Protein AF-A0A4Q4S475-F1 (afdb_monomer_lite)

Secondary structure (DSSP, 8-state):
---------HHHHHHHHHHHHHHHTSTT-TTHHHHHHHHHHHHHHHTTSSSPPPHHHHHHHHHHTTSHHHHHHHHHH-GGGSTT--GGG---HHHHHHHHHHHHSS-TTS------S--SHHHHHHHHHHHHHHHHHHHHHHHHHHBTTB---HHHHHHHHHHHHHSPPP----

Foldseek 3Di:
DDDPPPPDDLVNLLVVLVVLLVLLPDPDNDVNLVSLCVSLLSLVVSLVDPPHHDVVSLVSNLVQCLDLVSVVSSCVNDVCSALPHDLVPDPRVSVNVSSVSNPVSDCSNPPPPVVPPPVPVVVVVVVVVVVVVVVVVVVLVVCVVCPPPDDDDPVVVVVSVVVVVVDDDPPPPD

Radius of gyration: 25.33 Å; chains: 1; bounding box: 54×49×69 Å

Sequence (174 aa):
MAAASISASPQSVDELLQSLYQELCSVNCADRGAKLQSFCEKMWDRLQYSPPPPDTSLDDFVTLLKDDHDAVLAQLVISDLRPNANITSISNPVKQTILQRLRLHQPLFSCRQIPLRTNDPDTHRLYAEEKQILQGADLRRACLLIYGRVDVSETQREELLRWLDSYPREHRHG

pLDDT: mean 75.99, std 15.49, range [33.38, 94.31]

Structure (mmCIF, N/CA/C/O backbone):
data_AF-A0A4Q4S475-F1
#
_entry.id   AF-A0A4Q4S475-F1
#
loop_
_atom_site.group_PDB
_atom_site.id
_atom_site.type_symbol
_atom_site.label_atom_id
_atom_site.label_alt_id
_atom_site.label_comp_id
_atom_site.label_asym_id
_atom_site.label_entity_id
_atom_site.label_seq_id
_atom_site.pdbx_PDB_ins_code
_atom_site.Cartn_x
_atom_site.Cartn_y
_atom_site.Cartn_z
_atom_site.occupancy
_atom_site.B_iso_or_equiv
_atom_site.auth_seq_id
_atom_site.auth_comp_id
_atom_site.auth_asym_id
_atom_site.auth_atom_id
_atom_site.pdbx_PDB_model_num
ATOM 1 N N . MET A 1 1 ? -17.915 32.444 -8.093 1.00 35.94 1 MET A N 1
ATOM 2 C CA . MET A 1 1 ? -18.400 31.076 -8.369 1.00 35.94 1 MET A CA 1
ATOM 3 C C . MET A 1 1 ? -18.013 30.218 -7.180 1.00 35.94 1 MET A C 1
ATOM 5 O O . MET A 1 1 ? -16.835 29.942 -7.008 1.00 35.94 1 MET A O 1
ATOM 9 N N . ALA A 1 2 ? -18.966 29.951 -6.287 1.00 33.38 2 ALA A N 1
ATOM 10 C CA . ALA A 1 2 ? -18.727 29.199 -5.060 1.00 33.38 2 ALA A CA 1
ATOM 11 C C . ALA A 1 2 ? -18.723 27.700 -5.383 1.00 33.38 2 ALA A C 1
ATOM 13 O O . ALA A 1 2 ? -19.703 27.187 -5.920 1.00 33.38 2 ALA A O 1
ATOM 14 N N . ALA A 1 3 ? -17.617 27.018 -5.086 1.00 34.69 3 ALA A N 1
ATOM 15 C CA . ALA A 1 3 ? -17.568 25.565 -5.092 1.00 34.69 3 ALA A CA 1
ATOM 16 C C . ALA A 1 3 ? -18.402 25.067 -3.905 1.00 34.69 3 ALA A C 1
ATOM 18 O O . ALA A 1 3 ? -18.091 25.358 -2.750 1.00 34.69 3 ALA A O 1
ATOM 19 N N . ALA A 1 4 ? -19.499 24.374 -4.196 1.00 36.47 4 ALA A N 1
ATOM 20 C CA . ALA A 1 4 ? -20.299 23.701 -3.189 1.00 36.47 4 ALA A CA 1
ATOM 21 C C . ALA A 1 4 ? -19.503 22.499 -2.663 1.00 36.47 4 ALA A C 1
ATOM 23 O O . ALA A 1 4 ? -19.526 21.419 -3.249 1.00 36.47 4 ALA A O 1
ATOM 24 N N . SER A 1 5 ? -18.770 22.697 -1.569 1.00 42.19 5 SER A N 1
ATOM 25 C CA . SER A 1 5 ? -18.239 21.597 -0.772 1.00 42.19 5 SER A CA 1
ATOM 26 C C . SER A 1 5 ? -19.422 20.872 -0.141 1.00 42.19 5 SER A C 1
ATOM 28 O O . SER A 1 5 ? -20.021 21.356 0.819 1.00 42.19 5 SER A O 1
ATOM 30 N N . ILE A 1 6 ? -19.794 19.730 -0.713 1.00 44.53 6 ILE A N 1
ATOM 31 C CA . ILE A 1 6 ? -20.745 18.803 -0.104 1.00 44.53 6 ILE A CA 1
ATOM 32 C C . ILE A 1 6 ? -20.067 18.282 1.166 1.00 44.53 6 ILE A C 1
ATOM 34 O O . ILE A 1 6 ? -19.214 17.400 1.120 1.00 44.53 6 ILE A O 1
ATOM 38 N N . SER A 1 7 ? -20.397 18.898 2.299 1.00 48.22 7 SER A N 1
ATOM 39 C CA . SER A 1 7 ? -19.964 18.467 3.623 1.00 48.22 7 SER A CA 1
ATOM 40 C C . SER A 1 7 ? -20.696 17.169 3.956 1.00 48.22 7 SER A C 1
ATOM 42 O O . SER A 1 7 ? -21.771 17.201 4.553 1.00 48.22 7 SER A O 1
ATOM 44 N N . ALA A 1 8 ? -20.148 16.030 3.528 1.00 61.53 8 ALA A N 1
ATOM 45 C CA . ALA A 1 8 ? -20.619 14.727 3.981 1.00 61.53 8 ALA A CA 1
ATOM 46 C C . ALA A 1 8 ? -20.530 14.689 5.513 1.00 61.53 8 ALA A C 1
ATOM 48 O O . ALA A 1 8 ? -19.516 15.087 6.093 1.00 61.53 8 ALA A O 1
ATOM 49 N N . SER A 1 9 ? -21.605 14.269 6.179 1.00 71.06 9 SER A N 1
ATOM 50 C CA . SER A 1 9 ? -21.578 14.118 7.630 1.00 71.06 9 SER A CA 1
ATOM 51 C C . SER A 1 9 ? -20.536 13.052 8.010 1.00 71.06 9 SER A C 1
ATOM 53 O O . SER A 1 9 ? -20.383 12.073 7.275 1.00 71.06 9 SER A O 1
ATOM 55 N N . PRO A 1 10 ? -19.830 13.190 9.149 1.00 69.19 10 PRO A N 1
ATOM 56 C CA . PRO A 1 10 ? -18.848 12.196 9.593 1.00 69.19 10 PRO A CA 1
ATOM 57 C C . PRO A 1 10 ? -19.419 10.770 9.632 1.00 69.19 10 PRO A C 1
ATOM 59 O O . PRO A 1 10 ? -18.745 9.828 9.236 1.00 69.19 10 PRO A O 1
ATOM 62 N N . GLN A 1 11 ? -20.697 10.636 10.001 1.00 74.19 11 GLN A N 1
ATOM 63 C CA . GLN A 1 11 ? -21.424 9.363 10.019 1.00 74.19 11 GLN A CA 1
ATOM 64 C C . GLN A 1 11 ? -21.546 8.726 8.627 1.00 74.19 11 GLN A C 1
ATOM 66 O O . GLN A 1 11 ? -21.317 7.532 8.480 1.00 74.19 11 GLN A O 1
ATOM 71 N N . SER A 1 12 ? -21.833 9.521 7.593 1.00 81.38 12 SER A N 1
ATOM 72 C CA . SER A 1 12 ? -21.942 9.024 6.216 1.00 81.38 12 SER A CA 1
ATOM 73 C C . SER A 1 12 ? -20.599 8.533 5.663 1.00 81.38 12 SER A C 1
ATOM 75 O O . SER A 1 12 ? -20.560 7.588 4.875 1.00 81.38 12 SER A O 1
ATOM 77 N N . VAL A 1 13 ? -19.490 9.153 6.079 1.00 84.25 13 VAL A N 1
ATOM 78 C CA . VAL A 1 13 ? -18.141 8.713 5.690 1.00 84.25 13 VAL A CA 1
ATOM 79 C C . VAL A 1 13 ? -17.767 7.412 6.397 1.00 84.25 13 VAL A C 1
ATOM 81 O O . VAL A 1 13 ? -17.195 6.525 5.767 1.00 84.25 13 VAL A O 1
ATOM 84 N N . ASP A 1 14 ? -18.122 7.278 7.674 1.00 85.50 14 ASP A N 1
ATOM 85 C CA . ASP A 1 14 ? -17.835 6.078 8.461 1.00 85.50 14 ASP A CA 1
ATOM 86 C C . ASP A 1 14 ? -18.620 4.859 7.928 1.00 85.50 14 ASP A C 1
ATOM 88 O O . ASP A 1 14 ? -18.047 3.781 7.770 1.00 85.50 14 ASP A O 1
ATOM 92 N N . GLU A 1 15 ? -19.884 5.036 7.525 1.00 87.38 15 GLU A N 1
ATOM 93 C CA . GLU A 1 15 ? -20.679 3.996 6.845 1.00 87.38 15 GLU A CA 1
ATOM 94 C C . GLU A 1 15 ? -20.065 3.569 5.501 1.00 87.38 15 GLU A C 1
ATOM 96 O O . GLU A 1 15 ? -19.985 2.377 5.191 1.00 87.38 15 GLU A O 1
ATOM 101 N N . LEU A 1 16 ? -19.579 4.532 4.709 1.00 89.75 16 LEU A N 1
ATOM 102 C CA . LEU A 1 16 ? -18.903 4.248 3.442 1.00 89.75 16 LEU A CA 1
ATOM 103 C C . LEU A 1 16 ? -17.609 3.452 3.661 1.00 89.75 16 LEU A C 1
ATOM 105 O O . LEU A 1 16 ? -17.340 2.495 2.933 1.00 89.75 16 LEU A O 1
ATOM 109 N N . LEU A 1 17 ? -16.807 3.839 4.656 1.00 91.19 17 LEU A N 1
ATOM 110 C CA . LEU A 1 17 ? -15.576 3.134 5.018 1.00 91.19 17 LEU A CA 1
ATOM 111 C C . LEU A 1 17 ? -15.868 1.705 5.478 1.00 91.19 17 LEU A C 1
ATOM 113 O O . LEU A 1 17 ? -15.169 0.780 5.066 1.00 91.19 17 LEU A O 1
ATOM 117 N N . GLN A 1 18 ? -16.931 1.512 6.260 1.00 90.50 18 GLN A N 1
ATOM 118 C CA . GLN A 1 18 ? -17.379 0.190 6.690 1.00 90.50 18 GLN A CA 1
ATOM 119 C C . GLN A 1 18 ? -17.776 -0.691 5.495 1.00 90.50 18 GLN A C 1
ATOM 121 O O . GLN A 1 18 ? -17.347 -1.842 5.417 1.00 90.50 18 GLN A O 1
ATOM 126 N N . SER A 1 19 ? -18.548 -0.152 4.545 1.00 90.31 19 SER A N 1
ATOM 127 C CA . SER A 1 19 ? -18.937 -0.867 3.318 1.00 90.31 19 SER A CA 1
ATOM 128 C C . SER A 1 19 ? -17.717 -1.267 2.487 1.00 90.31 19 SER A C 1
ATOM 130 O O . SER A 1 19 ? -17.600 -2.417 2.066 1.00 90.31 19 SER A O 1
ATOM 132 N N . LEU A 1 20 ? -16.774 -0.339 2.285 1.00 90.12 20 LEU A N 1
ATOM 133 C CA . LEU A 1 20 ? -15.537 -0.611 1.548 1.00 90.12 20 LEU A CA 1
ATOM 134 C C . LEU A 1 20 ? -14.701 -1.698 2.226 1.00 90.12 20 LEU A C 1
ATOM 136 O O . LEU A 1 20 ? -14.187 -2.586 1.549 1.00 90.12 20 LEU A O 1
ATOM 140 N N . TYR A 1 21 ? -14.593 -1.662 3.553 1.00 91.69 21 TYR A N 1
ATOM 141 C CA . TYR A 1 21 ? -13.884 -2.692 4.304 1.00 91.69 21 TYR A CA 1
ATOM 142 C C . TYR A 1 21 ? -14.543 -4.071 4.150 1.00 91.69 21 TYR A C 1
ATOM 144 O O . TYR A 1 21 ? -13.858 -5.049 3.856 1.00 91.69 21 TYR A O 1
ATOM 152 N N . GLN A 1 22 ? -15.874 -4.155 4.242 1.00 91.00 22 GLN A N 1
ATOM 153 C CA . GLN A 1 22 ? -16.604 -5.411 4.021 1.00 91.00 22 GLN A CA 1
ATOM 154 C C . GLN A 1 22 ? -16.378 -5.978 2.614 1.00 91.00 22 GLN A C 1
ATOM 156 O O . GLN A 1 22 ? -16.182 -7.184 2.454 1.00 91.00 22 GLN A O 1
ATOM 161 N N . GLU A 1 23 ? -16.357 -5.119 1.593 1.00 90.12 23 GLU A N 1
ATOM 162 C CA . GLU A 1 23 ? -16.029 -5.533 0.228 1.00 90.12 23 GLU A CA 1
ATOM 163 C C . GLU A 1 23 ? -14.590 -6.044 0.104 1.00 90.12 23 GLU A C 1
ATOM 165 O O . GLU A 1 23 ? -14.353 -7.017 -0.612 1.00 90.12 23 GLU A O 1
ATOM 170 N N . LEU A 1 24 ? -13.628 -5.424 0.794 1.00 90.75 24 LEU A N 1
ATOM 171 C CA . LEU A 1 24 ? -12.225 -5.856 0.806 1.00 90.75 24 LEU A CA 1
ATOM 172 C C . LEU A 1 24 ? -12.026 -7.211 1.489 1.00 90.75 24 LEU A C 1
ATOM 174 O O . LEU A 1 24 ? -11.150 -7.976 1.078 1.00 90.75 24 LEU A O 1
ATOM 178 N N . CYS A 1 25 ? -12.845 -7.516 2.494 1.00 88.31 25 CYS A N 1
ATOM 179 C CA . CYS A 1 25 ? -12.864 -8.812 3.169 1.00 88.31 25 CYS A CA 1
ATOM 180 C C . CYS A 1 25 ? -13.580 -9.912 2.361 1.00 88.31 25 CYS A C 1
ATOM 182 O O . CYS A 1 25 ? -13.498 -11.085 2.725 1.00 88.31 25 CYS A O 1
ATOM 184 N N . SER A 1 26 ? -14.280 -9.569 1.274 1.00 89.06 26 SER A N 1
ATOM 185 C CA . SER A 1 26 ? -14.934 -10.551 0.405 1.00 89.06 26 SER A CA 1
ATOM 186 C C . SER A 1 26 ? -13.913 -11.359 -0.402 1.00 89.06 26 SER A C 1
ATOM 188 O O . SER A 1 26 ? -12.988 -10.808 -0.997 1.00 89.06 26 SER A O 1
ATOM 190 N N . VAL A 1 27 ? -14.125 -12.677 -0.488 1.00 77.62 27 VAL A N 1
ATOM 191 C CA . VAL A 1 27 ? -13.230 -13.634 -1.171 1.00 77.62 27 VAL A CA 1
ATOM 192 C C . VAL A 1 27 ? -13.027 -13.297 -2.658 1.00 77.62 27 VAL A C 1
ATOM 194 O O . VAL A 1 27 ? -11.954 -13.543 -3.198 1.00 77.62 27 VAL A O 1
ATOM 197 N N . ASN A 1 28 ? -14.023 -12.684 -3.307 1.00 81.19 28 ASN A N 1
ATOM 198 C CA . ASN A 1 28 ? -13.996 -12.324 -4.731 1.00 81.19 28 ASN A CA 1
ATOM 199 C C . ASN A 1 28 ? -14.101 -10.806 -4.936 1.00 81.19 28 ASN A C 1
ATOM 201 O O . ASN A 1 28 ? -14.957 -10.316 -5.675 1.00 81.19 28 ASN A O 1
ATOM 205 N N . CYS A 1 29 ? -13.249 -10.044 -4.255 1.00 85.31 29 CYS A N 1
ATOM 206 C CA . CYS A 1 29 ? -13.201 -8.597 -4.421 1.00 85.31 29 CYS A CA 1
ATOM 207 C C . CYS A 1 29 ? -12.569 -8.219 -5.776 1.00 85.31 29 CYS A C 1
ATOM 209 O O . CYS A 1 29 ? -11.347 -8.225 -5.935 1.00 85.31 29 CYS A O 1
ATOM 211 N N . ALA A 1 30 ? -13.406 -7.886 -6.763 1.00 85.69 30 ALA A N 1
ATOM 212 C CA . ALA A 1 30 ? -12.940 -7.277 -8.007 1.00 85.69 30 ALA A CA 1
ATOM 213 C C . ALA A 1 30 ? -12.252 -5.936 -7.707 1.00 85.69 30 ALA A C 1
ATOM 215 O O . ALA A 1 30 ? -12.729 -5.158 -6.875 1.00 85.69 30 ALA A O 1
ATOM 216 N N . ASP A 1 31 ? -11.121 -5.690 -8.371 1.00 90.06 31 ASP A N 1
ATOM 217 C CA . ASP A 1 31 ? -10.296 -4.490 -8.195 1.00 90.06 31 ASP A CA 1
ATOM 218 C C . ASP A 1 31 ? -9.857 -4.238 -6.743 1.00 90.06 31 ASP A C 1
ATOM 220 O O . ASP A 1 31 ? -9.696 -3.090 -6.318 1.00 90.06 31 ASP A O 1
ATOM 224 N N . ARG A 1 32 ? -9.624 -5.316 -5.973 1.00 91.12 32 ARG A N 1
ATOM 225 C CA . ARG A 1 32 ? -9.239 -5.253 -4.552 1.00 91.12 32 ARG A CA 1
ATOM 226 C C . ARG A 1 32 ? -8.127 -4.241 -4.279 1.00 91.12 32 ARG A C 1
ATOM 228 O O . ARG A 1 32 ? -8.229 -3.479 -3.327 1.00 91.12 32 ARG A O 1
ATOM 235 N N . GLY A 1 33 ? -7.093 -4.200 -5.122 1.00 90.56 33 GLY A N 1
ATOM 236 C CA . GLY A 1 33 ? -5.974 -3.268 -4.957 1.00 90.56 33 GLY A CA 1
ATOM 237 C C . GLY A 1 33 ? -6.392 -1.796 -5.044 1.00 90.56 33 GLY A C 1
ATOM 238 O O . GLY A 1 33 ? -6.011 -1.001 -4.189 1.00 90.56 33 GLY A O 1
ATOM 239 N N . ALA A 1 34 ? -7.229 -1.436 -6.022 1.00 90.94 34 ALA A N 1
ATOM 240 C CA . ALA A 1 34 ? -7.731 -0.069 -6.171 1.00 90.94 34 ALA A CA 1
ATOM 241 C C . ALA A 1 34 ? -8.688 0.308 -5.029 1.00 90.94 34 ALA A C 1
ATOM 243 O O . ALA A 1 34 ? -8.618 1.413 -4.487 1.00 90.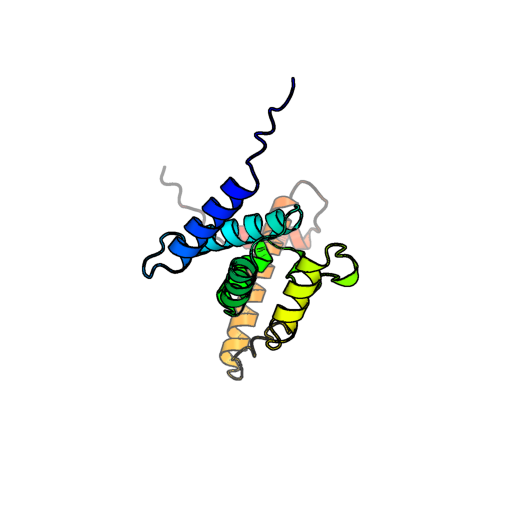94 34 ALA A O 1
ATOM 244 N N . LYS A 1 35 ? -9.550 -0.628 -4.611 1.00 92.31 35 LYS A N 1
ATOM 245 C CA . LYS A 1 35 ? -10.448 -0.429 -3.465 1.00 92.31 35 LYS A CA 1
ATOM 246 C C . LYS A 1 35 ? -9.683 -0.270 -2.158 1.00 92.31 35 LYS A C 1
ATOM 248 O O . LYS A 1 35 ? -10.044 0.584 -1.356 1.00 92.31 35 LYS A O 1
ATOM 253 N N . LEU A 1 36 ? -8.610 -1.036 -1.972 1.00 93.50 36 LEU A N 1
ATOM 254 C CA . LEU A 1 36 ? -7.740 -0.939 -0.807 1.00 93.50 36 LEU A CA 1
ATOM 255 C C . LEU A 1 36 ? -7.085 0.436 -0.760 1.00 93.50 36 LEU A C 1
ATOM 257 O O . LEU A 1 36 ? -7.149 1.105 0.262 1.00 93.50 36 LEU A O 1
ATOM 261 N N . GLN A 1 37 ? -6.514 0.886 -1.877 1.00 93.44 37 GLN A N 1
ATOM 262 C CA . GLN A 1 37 ? -5.927 2.220 -1.978 1.00 93.44 37 GLN A CA 1
ATOM 263 C C . GLN A 1 37 ? -6.948 3.313 -1.645 1.00 93.44 37 GLN A C 1
ATOM 265 O O . GLN A 1 37 ? -6.662 4.179 -0.820 1.00 93.44 37 GLN A O 1
ATOM 270 N N . SER A 1 38 ? -8.159 3.232 -2.207 1.00 93.00 38 SER A N 1
ATOM 271 C CA . SER A 1 38 ? -9.222 4.199 -1.915 1.00 93.00 38 SER A CA 1
ATOM 272 C C . SER A 1 38 ? -9.665 4.160 -0.449 1.00 93.00 38 SER A C 1
ATOM 274 O O . SER A 1 38 ? -9.864 5.208 0.165 1.00 93.00 38 SER A O 1
ATOM 276 N N . PHE A 1 39 ? -9.787 2.966 0.136 1.00 94.25 39 PHE A N 1
ATOM 277 C CA . PHE A 1 39 ? -10.098 2.789 1.552 1.00 94.25 39 PHE A CA 1
ATOM 278 C C . PHE A 1 39 ? -9.007 3.391 2.441 1.00 94.25 39 PHE A C 1
ATOM 280 O O . PHE A 1 39 ? -9.318 4.172 3.337 1.00 94.25 39 PHE A O 1
ATOM 287 N N . CYS A 1 40 ? -7.736 3.090 2.169 1.00 94.31 40 CYS A N 1
ATOM 288 C CA . CYS A 1 40 ? -6.600 3.609 2.922 1.00 94.31 40 CYS A CA 1
ATOM 289 C C . CYS A 1 40 ? -6.534 5.138 2.872 1.00 94.31 40 CYS A C 1
ATOM 291 O O . CYS A 1 40 ? -6.393 5.767 3.918 1.00 94.31 40 CYS A O 1
ATOM 293 N N . GLU A 1 41 ? -6.679 5.736 1.689 1.00 93.50 41 GLU A N 1
ATOM 294 C CA . GLU A 1 41 ? -6.696 7.192 1.513 1.00 93.50 41 GLU A CA 1
ATOM 295 C C . GLU A 1 41 ? -7.835 7.837 2.316 1.00 93.50 41 GLU A C 1
ATOM 297 O O . GLU A 1 41 ? -7.594 8.687 3.177 1.00 93.50 41 GLU A O 1
ATOM 302 N N . LYS A 1 42 ? -9.072 7.358 2.125 1.00 92.81 42 LYS A N 1
ATOM 303 C CA . LYS A 1 42 ? -10.257 7.888 2.819 1.00 92.81 42 LYS A CA 1
ATOM 304 C C . LYS A 1 42 ? -10.169 7.718 4.332 1.00 92.81 42 LYS A C 1
ATOM 306 O O . LYS A 1 42 ? -10.523 8.638 5.066 1.00 92.81 42 LYS A O 1
ATOM 311 N N . MET A 1 43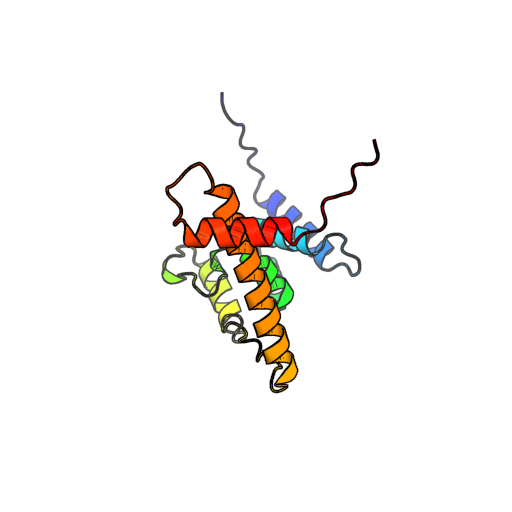 ? -9.702 6.563 4.804 1.00 93.38 43 MET A N 1
ATOM 312 C CA . MET A 1 43 ? -9.527 6.301 6.230 1.00 93.38 43 MET A CA 1
ATOM 313 C C . MET A 1 43 ? -8.461 7.233 6.811 1.00 93.38 43 MET A C 1
ATOM 315 O O . MET A 1 43 ? -8.687 7.857 7.846 1.00 93.38 43 MET A O 1
ATOM 319 N N . TRP A 1 44 ? -7.327 7.401 6.123 1.00 93.44 44 TRP A N 1
ATOM 320 C CA . TRP A 1 44 ? -6.255 8.290 6.573 1.00 93.44 44 TRP A CA 1
ATOM 321 C C . TRP A 1 44 ? -6.693 9.754 6.643 1.00 93.44 44 TRP A C 1
ATOM 323 O O . TRP A 1 44 ? -6.30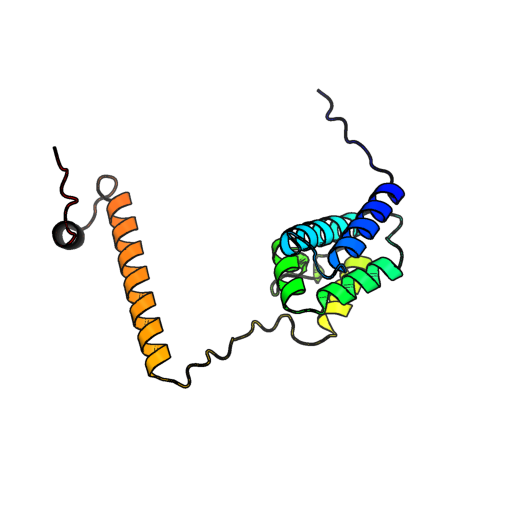6 10.474 7.571 1.00 93.44 44 TRP A O 1
ATOM 333 N N . ASP A 1 45 ? -7.519 10.202 5.703 1.00 91.06 45 ASP A N 1
ATOM 334 C CA . ASP A 1 45 ? -8.100 11.543 5.727 1.00 91.06 45 ASP A CA 1
ATOM 335 C C . ASP A 1 45 ? -9.160 11.694 6.812 1.00 91.06 45 ASP A C 1
ATOM 337 O O . ASP A 1 45 ? -9.161 12.693 7.536 1.00 91.06 45 ASP A O 1
ATOM 341 N N . ARG A 1 46 ? -9.997 10.674 7.021 1.00 90.69 46 ARG A N 1
ATOM 342 C CA . ARG A 1 46 ? -11.032 10.672 8.060 1.00 90.69 46 ARG A CA 1
ATOM 343 C C . ARG A 1 46 ? -10.463 10.894 9.466 1.00 90.69 46 ARG A C 1
ATOM 345 O O . ARG A 1 46 ? -11.117 11.548 10.282 1.00 90.69 46 ARG A O 1
ATOM 352 N N . LEU A 1 47 ? -9.239 10.429 9.730 1.00 90.00 47 LEU A N 1
ATOM 353 C CA . LEU A 1 47 ? -8.525 10.639 11.000 1.00 90.00 47 LEU A CA 1
ATOM 354 C C . LEU A 1 47 ? -8.217 12.110 11.313 1.00 90.00 47 LEU A C 1
ATOM 356 O O . LEU A 1 47 ? -7.890 12.426 12.457 1.00 90.00 47 LEU A O 1
ATOM 360 N N . GLN A 1 48 ? -8.271 13.009 10.326 1.00 87.62 48 GLN A N 1
ATOM 361 C CA . GLN A 1 48 ? -8.049 14.444 10.538 1.00 87.62 48 GLN A CA 1
ATOM 362 C C . GLN A 1 48 ? -9.250 15.133 11.201 1.00 87.62 48 GLN A C 1
ATOM 364 O O . GLN A 1 48 ? -9.102 16.221 11.758 1.00 87.62 48 GLN A O 1
ATOM 369 N N . TYR A 1 49 ? -10.427 14.506 11.153 1.00 86.19 49 TYR A N 1
ATOM 370 C CA . TYR A 1 49 ? -11.686 15.103 11.580 1.00 86.19 49 TYR A CA 1
ATOM 371 C C . TYR A 1 49 ? -12.149 14.564 12.935 1.00 86.19 49 TYR A C 1
ATOM 373 O O . TYR A 1 49 ? -11.955 13.394 13.265 1.00 86.19 49 TYR A O 1
ATOM 381 N N . SER A 1 50 ? -12.805 15.433 13.705 1.00 78.38 50 SER A N 1
ATOM 382 C CA . SER A 1 50 ? -13.466 15.082 14.963 1.00 78.38 50 SER A CA 1
ATOM 383 C C . SER A 1 50 ? -14.963 14.839 14.722 1.00 78.38 50 SER A C 1
ATOM 385 O O . SER A 1 50 ? -15.574 15.617 13.984 1.00 78.38 50 SER A O 1
ATOM 387 N N . PRO A 1 51 ? -15.580 13.813 15.335 1.00 84.75 51 PRO A N 1
ATOM 388 C CA . PRO A 1 51 ? -14.981 12.832 16.248 1.00 84.75 51 PRO A CA 1
ATOM 389 C C . PRO A 1 51 ? -14.098 11.810 15.511 1.00 84.75 51 PRO A C 1
ATOM 391 O O . PRO A 1 51 ? -14.333 11.567 14.327 1.00 84.75 51 PRO A O 1
ATOM 394 N N . PRO A 1 52 ? -13.095 11.201 16.170 1.00 82.56 52 PRO A N 1
ATOM 395 C CA . PRO A 1 52 ? -12.307 10.130 15.563 1.00 82.56 52 PRO A CA 1
ATOM 396 C C . PRO A 1 52 ? -13.193 8.920 15.199 1.00 82.56 52 PRO A C 1
ATOM 398 O O . PRO A 1 52 ? -14.270 8.764 15.784 1.00 82.56 52 PRO A O 1
ATOM 401 N N . PRO A 1 53 ? -12.764 8.071 14.246 1.00 86.44 53 PRO A N 1
ATOM 402 C CA . PRO A 1 53 ? -13.447 6.815 13.947 1.00 86.44 53 PRO A CA 1
ATOM 403 C C . PRO A 1 53 ? -13.548 5.910 15.183 1.00 86.44 53 PRO A C 1
ATOM 405 O O . PRO A 1 53 ? -12.713 6.027 16.085 1.00 86.44 53 PRO A O 1
ATOM 408 N N . PRO A 1 54 ? -14.509 4.971 15.208 1.00 87.00 54 PRO A N 1
ATOM 409 C CA . PRO A 1 54 ? -14.578 3.946 16.243 1.00 87.00 54 PRO A CA 1
ATOM 410 C C . PRO A 1 54 ? -13.278 3.138 16.325 1.00 87.00 54 PRO A C 1
ATOM 412 O O . PRO A 1 54 ? -12.679 2.818 15.296 1.00 87.00 54 PRO A O 1
ATOM 415 N N . ASP A 1 55 ? -12.883 2.735 17.536 1.00 85.88 55 ASP A N 1
ATOM 416 C CA . ASP A 1 55 ? -11.664 1.943 17.757 1.00 85.88 55 ASP A CA 1
ATOM 417 C C . ASP A 1 55 ? -11.653 0.642 16.942 1.00 85.88 55 ASP A C 1
ATOM 419 O O . ASP A 1 55 ? -10.614 0.255 16.417 1.00 85.88 55 ASP A O 1
ATOM 423 N N . THR A 1 56 ? -12.816 0.015 16.736 1.00 87.56 56 THR A N 1
ATOM 424 C CA . THR A 1 56 ? -12.951 -1.184 15.894 1.00 87.56 56 THR A CA 1
ATOM 425 C C . THR A 1 56 ? -12.497 -0.934 14.458 1.00 87.56 56 THR A C 1
ATOM 427 O O . THR A 1 56 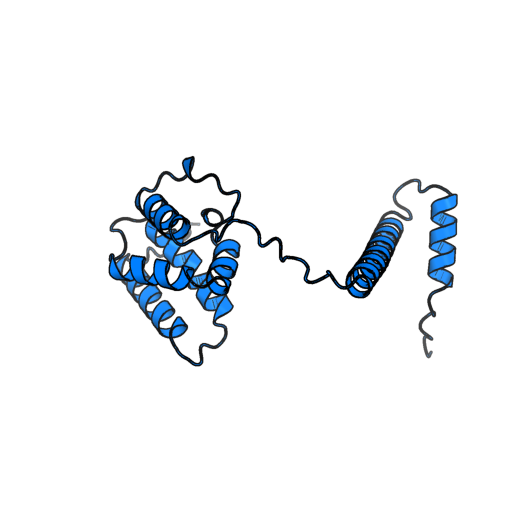? -11.764 -1.740 13.900 1.00 87.56 56 THR A O 1
ATOM 430 N N . SER A 1 57 ? -12.861 0.212 13.876 1.00 87.62 57 SER A N 1
ATOM 431 C CA . SER A 1 57 ? -12.455 0.585 12.518 1.00 87.62 57 SER A CA 1
ATOM 432 C C . SER A 1 57 ? -10.957 0.894 12.439 1.00 87.62 57 SER A C 1
ATOM 434 O O . SER A 1 57 ? -10.322 0.634 11.417 1.00 87.62 57 SER A O 1
ATOM 436 N N . LEU A 1 58 ? -10.376 1.439 13.514 1.00 89.00 58 LEU A N 1
ATOM 437 C CA . LEU A 1 58 ? -8.929 1.650 13.619 1.00 89.00 58 LEU A CA 1
ATOM 438 C C . LEU A 1 58 ? -8.179 0.319 13.705 1.00 89.00 58 LEU A C 1
ATOM 440 O O . LEU A 1 58 ? -7.151 0.153 13.050 1.00 89.00 58 LEU A O 1
ATOM 444 N N . ASP A 1 59 ? -8.690 -0.625 14.489 1.00 89.69 59 ASP A N 1
ATOM 445 C CA . ASP A 1 59 ? -8.098 -1.950 14.646 1.00 89.69 59 ASP A CA 1
ATOM 446 C C . ASP A 1 59 ? -8.224 -2.783 13.363 1.00 89.69 59 ASP A C 1
ATOM 448 O O . ASP A 1 59 ? -7.261 -3.451 12.980 1.00 89.69 59 ASP A O 1
ATOM 452 N N . ASP A 1 60 ? -9.349 -2.682 12.653 1.00 89.75 60 ASP A N 1
ATOM 453 C CA . ASP A 1 60 ? -9.556 -3.259 11.320 1.00 89.75 60 ASP A CA 1
ATOM 454 C C . ASP A 1 60 ? -8.545 -2.703 10.309 1.00 89.75 60 ASP A C 1
ATOM 456 O O . ASP A 1 60 ? -7.854 -3.457 9.619 1.00 89.75 60 ASP A O 1
ATOM 460 N N . PHE A 1 61 ? -8.380 -1.377 10.278 1.00 91.56 61 PHE A N 1
ATOM 461 C CA . PHE A 1 61 ? -7.395 -0.713 9.426 1.00 91.56 61 PHE A CA 1
ATOM 462 C C . PHE A 1 61 ? -5.961 -1.158 9.743 1.00 91.56 61 PHE A C 1
ATOM 464 O O . PHE A 1 61 ? -5.196 -1.493 8.839 1.00 91.56 61 PHE A O 1
ATOM 471 N N . VAL A 1 62 ? -5.592 -1.210 11.027 1.00 90.69 62 VAL A N 1
ATOM 472 C CA . VAL A 1 62 ? -4.271 -1.694 11.453 1.00 90.69 62 VAL A CA 1
ATOM 473 C C . VAL A 1 62 ? -4.081 -3.159 11.076 1.00 90.69 62 VAL A C 1
ATOM 475 O O . VAL A 1 62 ? -2.995 -3.527 10.643 1.00 90.69 62 VAL A O 1
ATOM 478 N N . THR A 1 63 ? -5.109 -3.992 11.230 1.00 89.69 63 THR A N 1
ATOM 479 C CA . THR A 1 63 ? -5.052 -5.425 10.916 1.00 89.69 63 THR A CA 1
ATOM 480 C C . THR A 1 63 ? -4.860 -5.665 9.425 1.00 89.69 63 THR A C 1
ATOM 482 O O . THR A 1 63 ? -4.025 -6.487 9.059 1.00 89.69 63 THR A O 1
ATOM 485 N N . LEU A 1 64 ? -5.554 -4.907 8.576 1.00 90.00 64 LEU A N 1
ATOM 486 C CA . LEU A 1 64 ? -5.390 -4.956 7.124 1.00 90.00 64 LEU A CA 1
ATOM 487 C C . LEU A 1 64 ? -3.948 -4.630 6.708 1.00 90.00 64 LEU A C 1
ATOM 489 O O . LEU A 1 64 ? -3.350 -5.333 5.903 1.00 90.00 64 LEU A O 1
ATOM 493 N N . LEU A 1 65 ? -3.348 -3.613 7.331 1.00 89.56 65 LEU A N 1
ATOM 494 C CA . LEU A 1 65 ? -1.974 -3.185 7.050 1.00 89.56 65 LEU A CA 1
ATOM 495 C C . LEU A 1 65 ? -0.883 -4.048 7.705 1.00 89.56 65 LEU A C 1
ATOM 497 O O . LEU A 1 65 ? 0.298 -3.720 7.583 1.00 89.56 65 LEU A O 1
ATOM 501 N N . LYS A 1 66 ? -1.244 -5.135 8.401 1.00 85.62 66 LYS A N 1
ATOM 502 C CA . LYS A 1 66 ? -0.267 -6.153 8.825 1.00 85.62 66 LYS A CA 1
ATOM 503 C C . LYS A 1 66 ? 0.143 -7.073 7.680 1.00 85.62 66 LYS A C 1
ATOM 505 O O . LYS A 1 66 ? 1.182 -7.718 7.792 1.00 85.62 66 LYS A O 1
ATOM 510 N N . ASP A 1 67 ? -0.659 -7.165 6.622 1.00 86.06 67 ASP A N 1
ATOM 511 C CA . ASP A 1 67 ? -0.269 -7.878 5.413 1.00 86.06 67 ASP A CA 1
ATOM 512 C C . ASP A 1 67 ? 0.743 -7.046 4.606 1.00 86.06 67 ASP A C 1
ATOM 514 O O . ASP A 1 67 ? 0.519 -5.867 4.324 1.00 86.06 67 ASP A O 1
ATOM 518 N N . ASP A 1 68 ? 1.869 -7.661 4.231 1.00 83.31 68 ASP A N 1
ATOM 519 C CA . ASP A 1 68 ? 2.962 -6.985 3.521 1.00 83.31 68 ASP A CA 1
ATOM 520 C C . ASP A 1 68 ? 2.506 -6.387 2.180 1.00 83.31 68 ASP A C 1
ATOM 522 O O . ASP A 1 68 ? 2.970 -5.314 1.784 1.00 83.31 68 ASP A O 1
ATOM 526 N N . HIS A 1 69 ? 1.635 -7.088 1.446 1.00 84.56 69 HIS A N 1
ATOM 527 C CA . HIS A 1 69 ? 1.180 -6.642 0.132 1.00 84.56 69 HIS A CA 1
ATOM 528 C C . HIS A 1 69 ? 0.250 -5.437 0.269 1.00 84.56 69 HIS A C 1
ATOM 530 O O . HIS A 1 69 ? 0.429 -4.427 -0.422 1.00 84.56 69 HIS A O 1
ATOM 536 N N . ASP A 1 70 ? -0.681 -5.507 1.216 1.00 89.31 70 ASP A N 1
ATOM 537 C CA . ASP A 1 70 ? -1.611 -4.417 1.495 1.00 89.31 70 ASP A CA 1
ATOM 538 C C . ASP A 1 70 ? -0.894 -3.179 2.043 1.00 89.31 70 ASP A C 1
ATOM 540 O O . ASP A 1 70 ? -1.196 -2.050 1.642 1.00 89.31 70 ASP A O 1
ATOM 544 N N . ALA A 1 71 ? 0.125 -3.378 2.884 1.00 87.25 71 ALA A N 1
ATOM 545 C CA . ALA A 1 71 ? 0.976 -2.304 3.381 1.00 87.25 71 ALA A CA 1
ATOM 546 C C . ALA A 1 71 ? 1.711 -1.571 2.246 1.00 87.25 71 ALA A C 1
ATOM 548 O O . ALA A 1 71 ? 1.770 -0.338 2.247 1.00 87.25 71 ALA A O 1
ATOM 549 N N . VAL A 1 72 ? 2.241 -2.297 1.253 1.00 85.81 72 VAL A N 1
ATOM 550 C CA . VAL A 1 72 ? 2.893 -1.686 0.078 1.00 85.81 72 VAL A CA 1
ATOM 551 C C . VAL A 1 72 ? 1.896 -0.864 -0.735 1.00 85.81 72 VAL A C 1
ATOM 553 O O . VAL A 1 72 ? 2.204 0.265 -1.120 1.00 85.81 72 VAL A O 1
ATOM 556 N N . LEU A 1 73 ? 0.691 -1.387 -0.967 1.00 88.75 73 LEU A N 1
ATOM 557 C CA . LEU A 1 73 ? -0.349 -0.654 -1.691 1.00 88.75 73 LEU A CA 1
ATOM 558 C C . LEU A 1 73 ? -0.776 0.615 -0.945 1.00 88.75 73 LEU A C 1
ATOM 560 O O . LEU A 1 73 ? -0.938 1.664 -1.572 1.00 88.75 73 LEU A O 1
ATOM 564 N N . ALA A 1 74 ? -0.881 0.553 0.382 1.00 90.06 74 ALA A N 1
ATOM 565 C CA . ALA A 1 74 ? -1.201 1.707 1.213 1.00 90.06 74 ALA A CA 1
ATOM 566 C C . ALA A 1 74 ? -0.106 2.789 1.185 1.00 90.06 74 ALA A C 1
ATOM 568 O O . ALA A 1 74 ? -0.429 3.974 1.187 1.00 90.06 74 ALA A O 1
ATOM 569 N N . GLN A 1 75 ? 1.180 2.428 1.089 1.00 88.69 75 GLN A N 1
ATOM 570 C CA . GLN A 1 75 ? 2.292 3.395 0.982 1.00 88.69 75 GLN A CA 1
ATOM 571 C C . GLN A 1 75 ? 2.266 4.233 -0.305 1.00 88.69 75 GLN A C 1
ATOM 573 O O . GLN A 1 75 ? 2.843 5.331 -0.353 1.00 88.69 75 GLN A O 1
ATOM 578 N N . LEU A 1 76 ? 1.619 3.728 -1.360 1.00 87.31 76 LEU A N 1
ATOM 579 C CA . LEU A 1 76 ? 1.462 4.472 -2.608 1.00 87.31 76 LEU A CA 1
ATOM 580 C C . LEU A 1 76 ? 0.577 5.706 -2.397 1.00 87.31 76 LEU A C 1
ATOM 582 O O . LEU A 1 76 ? 0.903 6.772 -2.920 1.00 87.31 76 LEU A O 1
ATOM 586 N N . VAL A 1 77 ? -0.463 5.579 -1.568 1.00 91.06 77 VAL A N 1
ATOM 587 C CA . VAL A 1 77 ? -1.457 6.633 -1.305 1.00 91.06 77 VAL A CA 1
ATOM 588 C C . VAL A 1 77 ? -1.233 7.386 0.012 1.00 91.06 77 VAL A C 1
ATOM 590 O O . VAL A 1 77 ? -1.526 8.574 0.092 1.00 91.06 77 VAL A O 1
ATOM 593 N N . ILE A 1 78 ? -0.633 6.759 1.028 1.00 90.69 78 ILE A N 1
ATOM 594 C CA . ILE A 1 78 ? -0.323 7.390 2.318 1.00 90.69 78 ILE A CA 1
ATOM 595 C C . ILE A 1 78 ? 1.184 7.627 2.425 1.00 90.69 78 ILE A C 1
ATOM 597 O O . ILE A 1 78 ? 1.971 6.727 2.722 1.00 90.69 78 ILE A O 1
ATOM 601 N N . SER A 1 79 ? 1.592 8.881 2.236 1.00 86.69 79 SER A N 1
ATOM 602 C CA . SER A 1 79 ? 3.010 9.267 2.284 1.00 86.69 79 SER A CA 1
ATOM 603 C C . SER A 1 79 ? 3.649 9.052 3.660 1.00 86.69 79 SER A C 1
ATOM 605 O O . SER A 1 79 ? 4.829 8.714 3.737 1.00 86.69 79 SER A O 1
ATOM 607 N N . ASP A 1 80 ? 2.865 9.176 4.732 1.00 87.62 80 ASP A N 1
ATOM 608 C CA . ASP A 1 80 ? 3.314 9.005 6.121 1.00 87.62 80 ASP A CA 1
ATOM 609 C C . ASP A 1 80 ? 3.707 7.557 6.462 1.00 87.62 80 ASP A C 1
ATOM 611 O O . ASP A 1 80 ? 4.426 7.322 7.433 1.00 87.62 80 ASP A O 1
ATOM 615 N N . LEU A 1 81 ? 3.255 6.584 5.660 1.00 84.00 81 LEU A N 1
ATOM 616 C CA . LEU A 1 81 ? 3.604 5.171 5.814 1.00 84.00 81 LEU A CA 1
ATOM 617 C C . LEU A 1 81 ? 4.923 4.807 5.125 1.00 84.00 81 LEU A C 1
ATOM 619 O O . LEU A 1 81 ? 5.384 3.681 5.264 1.00 84.00 81 LEU A O 1
ATOM 623 N N . ARG A 1 82 ? 5.548 5.709 4.363 1.00 84.06 82 ARG A N 1
ATOM 624 C CA . ARG A 1 82 ? 6.770 5.377 3.617 1.00 84.06 82 ARG A CA 1
ATOM 625 C C . ARG A 1 82 ? 7.974 5.227 4.566 1.00 84.06 82 ARG A C 1
ATOM 627 O O . ARG A 1 82 ? 8.047 5.946 5.564 1.00 84.06 82 ARG A O 1
ATOM 634 N N . PRO A 1 83 ? 8.974 4.380 4.248 1.00 74.00 83 PRO A N 1
ATOM 635 C CA . PRO A 1 83 ? 10.126 4.128 5.127 1.00 74.00 83 PRO A CA 1
ATOM 636 C C . PRO A 1 83 ? 10.886 5.389 5.569 1.00 74.00 83 PRO A C 1
ATOM 638 O O . PRO A 1 83 ? 11.353 5.473 6.701 1.00 74.00 83 PRO A O 1
ATOM 641 N N . ASN A 1 84 ? 10.959 6.393 4.690 1.00 74.75 84 ASN A N 1
ATOM 642 C CA . ASN A 1 84 ? 11.685 7.643 4.927 1.00 74.75 84 ASN A CA 1
ATOM 643 C C . ASN A 1 84 ? 10.791 8.771 5.473 1.00 74.75 84 ASN A C 1
ATOM 645 O O . ASN A 1 84 ? 11.228 9.920 5.540 1.00 74.75 84 ASN A O 1
ATOM 649 N N . ALA A 1 85 ? 9.535 8.480 5.823 1.00 78.56 85 ALA A N 1
ATOM 650 C CA . ALA A 1 85 ? 8.622 9.487 6.341 1.00 78.56 85 ALA A CA 1
ATOM 651 C C . ALA A 1 85 ? 9.057 9.954 7.737 1.00 78.56 85 ALA A C 1
ATOM 653 O O . ALA A 1 85 ? 9.326 9.155 8.644 1.00 78.56 85 ALA A O 1
ATOM 654 N N . ASN A 1 86 ? 9.099 11.273 7.924 1.00 76.94 86 ASN A N 1
ATOM 655 C CA . ASN A 1 86 ? 9.416 11.861 9.214 1.00 76.94 86 ASN A CA 1
ATOM 656 C C . ASN A 1 86 ? 8.181 11.839 10.129 1.00 76.94 86 ASN A C 1
ATOM 658 O O . ASN A 1 86 ? 7.364 12.750 10.111 1.00 76.94 86 ASN A O 1
ATOM 662 N N . ILE A 1 87 ? 8.052 10.817 10.976 1.00 71.25 87 ILE A N 1
ATOM 663 C CA . ILE A 1 87 ? 6.903 10.702 11.897 1.00 71.25 87 ILE A CA 1
ATOM 664 C C . ILE A 1 87 ? 6.812 11.875 12.876 1.00 71.25 87 ILE A C 1
ATOM 666 O O . ILE A 1 87 ? 5.713 12.252 13.278 1.00 71.25 87 ILE A O 1
ATOM 670 N N . THR A 1 88 ? 7.942 12.489 13.237 1.00 70.00 88 THR A N 1
ATOM 671 C CA . THR A 1 88 ? 7.949 13.609 14.191 1.00 70.00 88 THR A CA 1
ATOM 672 C C . THR A 1 88 ? 7.236 14.857 13.669 1.00 70.00 88 THR A C 1
ATOM 674 O O . THR A 1 88 ? 6.863 15.704 14.475 1.00 70.00 88 THR A O 1
ATOM 677 N N . SER A 1 89 ? 6.980 14.964 12.358 1.00 77.19 89 SER A N 1
ATOM 678 C CA . SER A 1 89 ? 6.209 16.076 11.788 1.00 77.19 89 SER A CA 1
ATOM 679 C C . SER A 1 89 ? 4.694 15.855 11.797 1.00 77.19 89 SER A C 1
ATOM 681 O O . SER A 1 89 ? 3.949 16.768 11.448 1.00 77.19 89 SER A O 1
ATOM 683 N N . ILE A 1 90 ? 4.210 14.668 12.173 1.00 82.31 90 ILE A N 1
ATOM 684 C CA . ILE A 1 90 ? 2.774 14.366 12.182 1.00 82.31 90 ILE A CA 1
ATOM 685 C C . ILE A 1 90 ? 2.175 14.920 13.470 1.00 82.31 90 ILE A C 1
ATOM 687 O O . ILE A 1 90 ? 2.467 14.419 14.547 1.00 82.31 90 ILE A O 1
ATOM 691 N N . SER A 1 91 ? 1.322 15.938 13.376 1.00 83.31 91 SER A N 1
ATOM 692 C CA . SER A 1 91 ? 0.704 16.588 14.542 1.00 83.31 91 SER A CA 1
ATOM 693 C C . SER A 1 91 ? -0.485 15.819 15.130 1.00 83.31 91 SER A C 1
ATOM 695 O O . SER A 1 91 ? -0.873 16.063 16.270 1.00 83.31 91 SER A O 1
ATOM 697 N N . ASN A 1 92 ? -1.079 14.896 14.368 1.00 87.19 92 ASN A N 1
ATOM 698 C CA . ASN A 1 92 ? -2.271 14.165 14.786 1.00 87.19 92 ASN A CA 1
ATOM 699 C C . ASN A 1 92 ? -1.902 12.968 15.692 1.00 87.19 92 ASN A C 1
ATOM 701 O O . ASN A 1 92 ? -1.238 12.039 15.217 1.00 87.19 92 ASN A O 1
ATOM 705 N N . PRO A 1 93 ? -2.363 12.939 16.958 1.00 86.38 93 PRO A N 1
ATOM 706 C CA . PRO A 1 93 ? -1.978 11.901 17.912 1.00 86.38 93 PRO A CA 1
ATOM 707 C C . PRO A 1 93 ? -2.504 10.513 17.525 1.00 86.38 93 PRO A C 1
ATOM 709 O O . PRO A 1 93 ? -1.804 9.524 17.718 1.00 86.38 93 PRO A O 1
ATOM 712 N N . VAL A 1 94 ? -3.688 10.422 16.910 1.00 89.06 94 VAL A N 1
ATOM 713 C CA . VAL A 1 94 ? -4.272 9.139 16.479 1.00 89.06 94 VAL A CA 1
ATOM 714 C C . VAL A 1 94 ? -3.442 8.534 15.347 1.00 89.06 94 VAL A C 1
ATOM 716 O O . VAL A 1 94 ? -3.079 7.359 15.401 1.00 89.06 94 VAL A O 1
ATOM 719 N N . LYS A 1 95 ? -3.051 9.350 14.357 1.00 90.25 95 LYS A N 1
ATOM 720 C CA . LYS A 1 95 ? -2.142 8.913 13.282 1.00 90.25 95 LYS A CA 1
ATOM 721 C C . LYS A 1 95 ? -0.796 8.453 13.840 1.00 90.25 95 LYS A C 1
ATOM 723 O O . LYS A 1 95 ? -0.299 7.406 13.432 1.00 90.25 95 LYS A O 1
ATOM 728 N N . GLN A 1 96 ? -0.229 9.184 14.804 1.00 88.06 96 GLN A N 1
ATOM 729 C CA . GLN A 1 96 ? 1.005 8.765 15.476 1.00 88.06 96 GLN A CA 1
ATOM 730 C C . GLN A 1 96 ? 0.847 7.403 16.166 1.00 88.06 96 GLN A C 1
ATOM 732 O O . GLN A 1 96 ? 1.714 6.544 16.007 1.00 88.06 96 GLN A O 1
ATOM 737 N N . THR A 1 97 ? -0.257 7.173 16.885 1.00 87.81 97 THR A N 1
ATOM 738 C CA . THR A 1 97 ? -0.533 5.882 17.535 1.00 87.81 97 THR A CA 1
ATOM 739 C C . THR A 1 97 ? -0.629 4.743 16.521 1.00 87.81 97 THR A C 1
ATOM 741 O O . THR A 1 97 ? -0.025 3.692 16.733 1.00 87.81 97 THR A O 1
ATOM 744 N N . ILE A 1 98 ? -1.328 4.943 15.400 1.00 88.38 98 ILE A N 1
ATOM 745 C CA . ILE A 1 98 ? -1.424 3.935 14.332 1.00 88.38 98 ILE A CA 1
ATOM 746 C C . ILE A 1 98 ? -0.036 3.603 13.783 1.00 88.38 98 ILE A C 1
ATOM 748 O O . ILE A 1 98 ? 0.331 2.433 13.699 1.00 88.38 98 ILE A O 1
ATOM 752 N N . LEU A 1 99 ? 0.776 4.616 13.474 1.00 87.81 99 LEU A N 1
ATOM 753 C CA . LEU A 1 99 ? 2.125 4.399 12.950 1.00 87.81 99 LEU A CA 1
ATOM 754 C C . LEU A 1 99 ? 3.032 3.673 13.942 1.00 87.81 99 LEU A C 1
ATOM 756 O O . LEU A 1 99 ? 3.827 2.824 13.540 1.00 87.81 99 LEU A O 1
ATOM 760 N N . GLN A 1 100 ? 2.909 3.974 15.235 1.00 84.56 100 GLN A N 1
ATOM 761 C CA . GLN A 1 100 ? 3.618 3.238 16.278 1.00 84.56 100 GLN A CA 1
ATOM 762 C C . GLN A 1 100 ? 3.181 1.769 16.309 1.00 84.56 100 GLN A C 1
ATOM 764 O O . GLN A 1 100 ? 4.039 0.889 16.313 1.00 84.56 100 GLN A O 1
ATOM 769 N N . ARG A 1 101 ? 1.872 1.486 16.254 1.00 85.12 101 ARG A N 1
ATOM 770 C CA . ARG A 1 101 ? 1.342 0.110 16.216 1.00 85.12 101 ARG A CA 1
ATOM 771 C C . ARG A 1 101 ? 1.838 -0.670 14.995 1.00 85.12 101 ARG A C 1
ATOM 773 O O . ARG A 1 101 ? 2.230 -1.825 15.140 1.00 85.12 101 ARG A O 1
ATOM 780 N N . LEU A 1 102 ? 1.882 -0.035 13.823 1.00 82.38 102 LEU A N 1
ATOM 781 C CA . LEU A 1 102 ? 2.398 -0.651 12.596 1.00 82.38 102 LEU A CA 1
ATOM 782 C C . LEU A 1 102 ? 3.913 -0.905 12.671 1.00 82.38 102 LEU A C 1
ATOM 784 O O . LEU A 1 102 ? 4.383 -1.940 12.217 1.00 82.38 102 LEU A O 1
ATOM 788 N N . ARG A 1 103 ? 4.687 -0.015 13.307 1.00 74.06 103 ARG A N 1
ATOM 789 C CA . ARG A 1 103 ? 6.142 -0.188 13.499 1.00 74.06 103 ARG A CA 1
ATOM 790 C C . ARG A 1 103 ? 6.519 -1.252 14.532 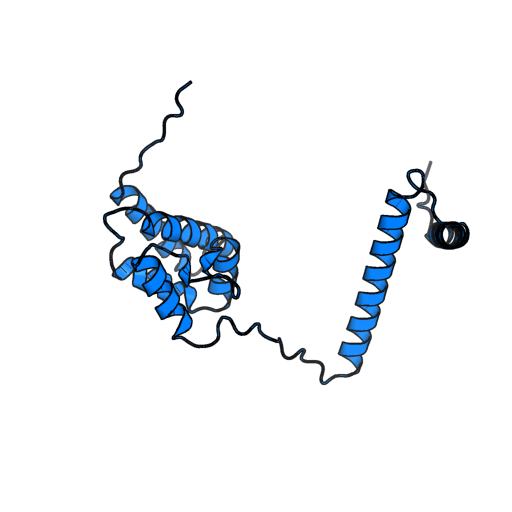1.00 74.06 103 ARG A C 1
ATOM 792 O O . ARG A 1 103 ? 7.598 -1.828 14.431 1.00 74.06 103 ARG A O 1
ATOM 799 N N . LEU A 1 104 ? 5.667 -1.498 15.530 1.00 60.97 104 LEU A N 1
ATOM 800 C CA . LEU A 1 104 ? 5.906 -2.503 16.574 1.00 60.97 104 LEU A CA 1
ATOM 801 C C . LEU A 1 104 ? 5.748 -3.945 16.061 1.00 60.97 104 LEU A C 1
ATOM 803 O O . LEU A 1 104 ? 6.368 -4.857 16.604 1.00 60.97 104 LEU A O 1
ATOM 807 N N . HIS A 1 105 ? 4.971 -4.160 14.998 1.00 57.75 105 HIS A N 1
ATOM 808 C CA . HIS A 1 105 ? 4.700 -5.476 14.411 1.00 57.75 105 HIS A CA 1
ATOM 809 C C . HIS A 1 105 ? 5.756 -5.935 13.372 1.00 57.75 105 HIS A C 1
ATOM 811 O O . HIS A 1 105 ? 5.407 -6.576 12.390 1.00 57.75 105 HIS A O 1
ATOM 817 N N . GLN A 1 106 ? 7.054 -5.729 13.656 1.00 60.09 106 GLN A N 1
ATOM 818 C CA . GLN A 1 106 ? 8.226 -6.207 12.877 1.00 60.09 106 GLN A CA 1
ATOM 819 C C . GLN A 1 106 ? 8.626 -5.347 11.638 1.00 60.09 106 GLN A C 1
ATOM 821 O O . GLN A 1 106 ? 7.964 -4.347 11.364 1.00 60.09 106 GLN A O 1
ATOM 826 N N . PRO A 1 107 ? 9.782 -5.599 10.960 1.00 50.22 107 PRO A N 1
ATOM 827 C CA . PRO A 1 107 ? 10.515 -4.606 10.171 1.00 50.22 107 PRO A CA 1
ATOM 828 C C . PRO A 1 107 ? 9.890 -4.397 8.786 1.00 50.22 107 PRO A C 1
ATOM 830 O O . PRO A 1 107 ? 10.528 -4.637 7.768 1.00 50.22 107 PRO A O 1
ATOM 833 N N . LEU A 1 108 ? 8.664 -3.886 8.733 1.00 48.34 108 LEU A N 1
ATOM 834 C CA . LEU A 1 108 ? 7.956 -3.520 7.498 1.00 48.34 108 LEU A CA 1
ATOM 835 C C . LEU A 1 108 ? 8.684 -2.425 6.685 1.00 48.34 108 LEU A C 1
ATOM 837 O O . LEU A 1 108 ? 8.354 -2.170 5.531 1.00 48.34 108 LEU A O 1
ATOM 841 N N . PHE A 1 109 ? 9.693 -1.783 7.290 1.00 50.25 109 PHE A N 1
ATOM 842 C CA . PHE A 1 109 ? 10.459 -0.658 6.740 1.00 50.25 109 PHE A CA 1
ATOM 843 C C . PHE A 1 109 ? 11.954 -0.914 6.618 1.00 50.25 109 PHE A C 1
ATOM 845 O O . PHE A 1 109 ? 12.672 -0.057 6.100 1.00 50.25 109 PHE A O 1
ATOM 852 N N . SER A 1 110 ? 12.446 -2.078 7.058 1.00 44.62 110 SER A N 1
ATOM 853 C CA . SER A 1 110 ? 13.671 -2.542 6.431 1.00 44.62 110 SER A CA 1
ATOM 854 C C . SER A 1 110 ? 13.199 -2.838 5.029 1.00 44.62 110 SER A C 1
ATOM 856 O O . SER A 1 110 ? 12.399 -3.756 4.848 1.00 44.62 110 SER A O 1
ATOM 858 N N . CYS A 1 111 ? 13.588 -2.005 4.055 1.00 44.09 111 CYS A N 1
ATOM 859 C CA . CYS A 1 111 ? 13.598 -2.441 2.675 1.00 44.09 111 CYS A CA 1
ATOM 860 C C . CYS A 1 111 ? 13.973 -3.908 2.765 1.00 44.09 111 CYS A C 1
ATOM 862 O O . CYS A 1 111 ? 15.049 -4.227 3.284 1.00 44.09 111 CYS A O 1
ATOM 864 N N . ARG A 1 112 ? 13.093 -4.799 2.310 1.00 44.66 112 ARG A N 1
ATOM 865 C CA . ARG A 1 112 ? 13.611 -5.981 1.671 1.00 44.66 112 ARG A CA 1
ATOM 866 C C . ARG A 1 112 ? 14.608 -5.386 0.660 1.00 44.66 112 ARG A C 1
ATOM 868 O O . ARG A 1 112 ? 14.259 -5.065 -0.466 1.00 44.66 112 ARG A O 1
ATOM 875 N N . GLN A 1 113 ? 15.881 -5.261 1.059 1.00 43.19 113 GLN A N 1
ATOM 876 C CA . GLN A 1 113 ? 16.880 -6.193 0.601 1.00 43.19 113 GLN A CA 1
ATOM 877 C C . GLN A 1 113 ? 16.104 -7.485 0.429 1.00 43.19 113 GLN A C 1
ATOM 879 O O . GLN A 1 113 ? 16.010 -8.311 1.329 1.00 43.19 113 GLN A O 1
ATOM 884 N N . ILE A 1 114 ? 15.408 -7.584 -0.707 1.00 44.19 114 ILE A N 1
ATOM 885 C CA . ILE A 1 114 ? 15.247 -8.839 -1.380 1.00 44.19 114 ILE A CA 1
ATOM 886 C C . ILE A 1 114 ? 16.675 -9.342 -1.236 1.00 44.19 114 ILE A C 1
ATOM 888 O O . ILE A 1 114 ? 17.582 -8.659 -1.736 1.00 44.19 114 ILE A O 1
ATOM 892 N N . PRO A 1 115 ? 16.948 -10.388 -0.436 1.00 43.84 115 PRO A N 1
ATOM 893 C CA . PRO A 1 115 ? 18.155 -11.108 -0.731 1.00 43.84 115 PRO A CA 1
ATOM 894 C C . PRO A 1 115 ? 17.880 -11.472 -2.176 1.00 43.84 115 PRO A C 1
ATOM 896 O O . PRO A 1 115 ? 16.974 -12.273 -2.426 1.00 43.84 115 PRO A O 1
ATOM 899 N N . LEU A 1 116 ? 18.492 -10.735 -3.119 1.00 47.78 116 LEU A N 1
ATOM 900 C CA . LEU A 1 116 ? 18.522 -11.138 -4.503 1.00 47.78 116 LEU A CA 1
ATOM 901 C C . LEU A 1 116 ? 18.900 -12.597 -4.341 1.00 47.78 116 LEU A C 1
ATOM 903 O O . LEU A 1 116 ? 19.959 -12.913 -3.789 1.00 47.78 116 LEU A O 1
ATOM 907 N N . ARG A 1 117 ? 17.954 -13.490 -4.631 1.00 50.38 117 ARG A N 1
ATOM 908 C CA . ARG A 1 117 ? 18.219 -14.915 -4.673 1.00 50.38 117 ARG A CA 1
ATOM 909 C C . ARG A 1 117 ? 19.085 -15.066 -5.917 1.00 50.38 117 ARG A C 1
ATOM 911 O O . ARG A 1 117 ? 18.620 -15.462 -6.969 1.00 50.38 117 ARG A O 1
ATOM 918 N N . THR A 1 118 ? 20.329 -14.634 -5.793 1.00 52.41 118 THR A N 1
ATOM 919 C CA . THR A 1 118 ? 21.403 -14.682 -6.769 1.00 52.41 118 THR A CA 1
ATOM 920 C C . THR A 1 118 ? 22.658 -15.052 -5.992 1.00 52.41 118 THR A C 1
ATOM 922 O O . THR A 1 118 ? 23.682 -14.386 -6.056 1.00 52.41 118 THR A O 1
ATOM 925 N N . ASN A 1 119 ? 22.566 -16.138 -5.222 1.00 54.72 119 ASN A N 1
ATOM 926 C CA . ASN A 1 119 ? 23.737 -16.997 -5.063 1.00 54.72 119 ASN A CA 1
ATOM 927 C C . ASN A 1 119 ? 23.958 -17.843 -6.330 1.00 54.72 119 ASN A C 1
ATOM 929 O O . ASN A 1 119 ? 24.887 -18.638 -6.376 1.00 54.72 119 ASN A O 1
ATOM 933 N N . ASP A 1 120 ? 23.106 -17.672 -7.345 1.00 62.38 120 ASP A N 1
ATOM 934 C CA . ASP A 1 120 ? 23.349 -18.145 -8.691 1.00 62.38 120 ASP A CA 1
ATOM 935 C C . ASP A 1 120 ? 24.103 -17.063 -9.500 1.00 62.38 120 ASP A C 1
ATOM 937 O O . ASP A 1 120 ? 23.538 -15.991 -9.761 1.00 62.38 120 ASP A O 1
ATOM 941 N N . PRO A 1 121 ? 25.380 -17.296 -9.858 1.00 66.31 121 PRO A N 1
ATOM 942 C CA . PRO A 1 121 ? 26.184 -16.348 -10.627 1.00 66.31 121 PRO A CA 1
ATOM 943 C C . PRO A 1 121 ? 25.600 -16.080 -12.021 1.00 66.31 121 PRO A C 1
ATOM 945 O O . PRO A 1 121 ? 25.780 -14.979 -12.548 1.00 66.31 121 PRO A O 1
ATOM 948 N N . ASP A 1 122 ? 24.857 -17.034 -12.590 1.00 70.19 122 ASP A N 1
ATOM 949 C CA . ASP A 1 122 ? 24.234 -16.875 -13.904 1.00 70.19 122 ASP A CA 1
ATOM 950 C C . ASP A 1 122 ? 23.098 -15.847 -13.861 1.00 70.19 122 ASP A C 1
ATOM 952 O O . ASP A 1 122 ? 23.037 -14.958 -14.712 1.00 70.19 122 ASP A O 1
ATOM 956 N N . THR A 1 123 ? 22.264 -15.869 -12.819 1.00 64.00 123 THR A N 1
ATOM 957 C CA . THR A 1 123 ? 21.211 -14.859 -12.628 1.00 64.00 123 THR A CA 1
ATOM 958 C C . THR A 1 123 ? 21.787 -13.445 -12.444 1.00 64.00 123 THR A C 1
ATOM 960 O O . THR A 1 123 ? 21.243 -12.475 -12.974 1.00 64.00 123 THR A O 1
ATOM 963 N N . HIS A 1 124 ? 22.922 -13.303 -11.748 1.00 69.50 124 HIS A N 1
ATOM 964 C CA . HIS A 1 124 ? 23.593 -12.003 -11.609 1.00 69.50 124 HIS A CA 1
ATOM 965 C C . HIS A 1 124 ? 24.167 -11.504 -12.945 1.00 69.50 124 HIS A C 1
ATOM 967 O O . HIS A 1 124 ? 24.095 -10.308 -13.242 1.00 69.50 124 HIS A O 1
ATOM 973 N N . ARG A 1 125 ? 24.713 -12.408 -13.770 1.00 77.25 125 ARG A N 1
ATOM 974 C CA . ARG A 1 125 ? 25.193 -12.068 -15.115 1.00 77.25 125 ARG A CA 1
ATOM 975 C C . ARG A 1 125 ? 24.045 -11.610 -16.014 1.00 77.25 125 ARG A C 1
ATOM 977 O O . ARG A 1 125 ? 24.154 -10.549 -16.618 1.00 77.25 125 ARG A O 1
ATOM 984 N N . LEU A 1 126 ? 22.941 -12.357 -16.041 1.00 75.12 126 LEU A N 1
ATOM 985 C CA . LEU A 1 126 ? 21.766 -12.023 -16.852 1.00 75.12 126 LEU A CA 1
ATOM 986 C C . LEU A 1 126 ? 21.182 -10.655 -16.476 1.00 75.12 126 LEU A C 1
ATOM 988 O O . LEU A 1 126 ? 20.887 -9.851 -17.355 1.00 75.12 126 LEU A O 1
ATOM 992 N N . TYR A 1 127 ? 21.098 -10.348 -15.179 1.00 75.75 127 TYR A N 1
ATOM 993 C CA . TYR A 1 127 ? 20.654 -9.031 -14.718 1.00 75.75 127 TYR A CA 1
ATOM 994 C C . TYR A 1 127 ? 21.615 -7.902 -15.128 1.00 75.75 127 TYR A C 1
ATOM 996 O O . TYR A 1 127 ? 21.179 -6.814 -15.508 1.00 75.75 127 TYR A O 1
ATOM 1004 N N . ALA A 1 128 ? 22.929 -8.136 -15.064 1.00 77.94 128 ALA A N 1
ATOM 1005 C CA . ALA A 1 128 ? 23.919 -7.152 -15.499 1.00 77.94 128 ALA A CA 1
ATOM 1006 C C . ALA A 1 128 ? 23.840 -6.889 -17.013 1.00 77.94 128 ALA A C 1
ATOM 1008 O O . ALA A 1 128 ? 23.892 -5.730 -17.431 1.00 77.94 128 ALA A O 1
ATOM 1009 N N . GLU A 1 129 ? 23.662 -7.942 -17.813 1.00 81.12 129 GLU A N 1
ATOM 1010 C CA . GLU A 1 129 ? 23.471 -7.855 -19.264 1.00 81.12 129 GLU A CA 1
ATOM 1011 C C . GLU A 1 129 ? 22.183 -7.092 -19.612 1.00 81.12 129 GLU A C 1
ATOM 1013 O O . GLU A 1 129 ? 22.225 -6.137 -20.391 1.00 81.12 129 GLU A O 1
ATOM 1018 N N . GLU A 1 130 ? 21.055 -7.430 -18.979 1.00 81.56 130 GLU A N 1
ATOM 1019 C CA . GLU A 1 130 ? 19.776 -6.733 -19.172 1.00 81.56 130 GLU A CA 1
ATOM 1020 C C . GLU A 1 130 ? 19.887 -5.246 -18.813 1.00 81.56 130 GLU A C 1
ATOM 1022 O O . GLU A 1 130 ? 19.502 -4.369 -19.594 1.00 81.56 130 GLU A O 1
ATOM 1027 N N . LYS A 1 131 ? 20.490 -4.939 -17.661 1.00 82.12 131 LYS A N 1
ATOM 1028 C CA . LYS A 1 131 ? 20.705 -3.559 -17.218 1.00 82.12 131 LYS A CA 1
ATOM 1029 C C . LYS A 1 131 ? 21.570 -2.773 -18.204 1.00 82.12 131 LYS A C 1
ATOM 1031 O O . LYS A 1 131 ? 21.275 -1.608 -18.471 1.00 82.12 131 LYS A O 1
ATOM 1036 N N . GLN A 1 132 ? 22.614 -3.389 -18.756 1.00 82.12 132 GLN A N 1
ATOM 1037 C CA . GLN A 1 132 ? 23.480 -2.751 -19.746 1.00 82.12 132 GLN A CA 1
ATOM 1038 C C . GLN A 1 132 ? 22.729 -2.461 -21.054 1.00 82.12 132 GLN A C 1
ATOM 1040 O O . GLN A 1 132 ? 22.899 -1.384 -21.632 1.00 82.12 132 GLN A O 1
ATOM 1045 N N . ILE A 1 133 ? 21.866 -3.380 -21.499 1.00 77.62 133 ILE A N 1
ATOM 1046 C CA . ILE A 1 133 ? 21.018 -3.186 -22.683 1.00 77.62 133 ILE A CA 1
ATOM 1047 C C . ILE A 1 133 ? 20.061 -2.009 -22.467 1.00 77.62 133 ILE A C 1
ATOM 1049 O O . ILE A 1 133 ? 19.989 -1.121 -23.318 1.00 77.62 133 ILE A O 1
ATOM 1053 N N . LEU A 1 134 ? 19.378 -1.964 -21.320 1.00 81.44 134 LEU A N 1
ATOM 1054 C CA . LEU A 1 134 ? 18.429 -0.896 -20.988 1.00 81.44 134 LEU A CA 1
ATOM 1055 C C . LEU A 1 134 ? 19.114 0.472 -20.902 1.00 81.44 134 LEU A C 1
ATOM 1057 O O . LEU A 1 134 ? 18.661 1.426 -21.530 1.00 81.44 134 LEU A O 1
ATOM 1061 N N . GLN A 1 135 ? 20.256 0.560 -20.217 1.00 81.19 135 GLN A N 1
ATOM 1062 C CA . GLN A 1 135 ? 21.036 1.800 -20.143 1.00 81.19 135 GLN A CA 1
ATOM 1063 C C . GLN A 1 135 ? 21.521 2.261 -21.522 1.00 81.19 135 GLN A C 1
ATOM 1065 O O . GLN A 1 135 ? 21.481 3.453 -21.831 1.00 81.19 135 GLN A O 1
ATOM 1070 N N . GLY A 1 136 ? 21.951 1.324 -22.372 1.00 76.94 136 GLY A N 1
ATOM 1071 C CA . GLY A 1 136 ? 22.328 1.620 -23.751 1.00 76.94 136 GLY A CA 1
ATOM 1072 C C . GLY A 1 136 ? 21.150 2.119 -24.589 1.00 76.94 136 GLY A C 1
ATOM 1073 O O . GLY A 1 136 ? 21.320 3.038 -25.390 1.00 76.94 136 GLY A O 1
ATOM 1074 N N . ALA A 1 137 ? 19.957 1.551 -24.405 1.00 77.81 137 ALA A N 1
ATOM 1075 C CA . ALA A 1 137 ? 18.743 1.992 -25.086 1.00 77.81 137 ALA A CA 1
ATOM 1076 C C . ALA A 1 137 ? 18.311 3.396 -24.630 1.00 77.81 137 ALA A C 1
ATOM 1078 O O . ALA A 1 137 ? 18.026 4.251 -25.474 1.00 77.81 137 ALA A O 1
ATOM 1079 N N . ASP A 1 138 ? 18.340 3.665 -23.324 1.00 76.31 138 ASP A N 1
ATOM 1080 C CA . ASP A 1 138 ? 17.988 4.967 -22.751 1.00 76.31 138 ASP A CA 1
ATOM 1081 C C . ASP A 1 138 ? 18.959 6.067 -23.180 1.00 76.31 138 ASP A C 1
ATOM 1083 O O . ASP A 1 138 ? 18.526 7.153 -23.573 1.00 76.31 138 ASP A O 1
ATOM 1087 N N . LEU A 1 139 ? 20.266 5.779 -23.191 1.00 75.81 139 LEU A N 1
ATOM 1088 C CA . LEU A 1 139 ? 21.274 6.719 -23.680 1.00 75.81 139 LEU A CA 1
ATOM 1089 C C . LEU A 1 139 ? 21.026 7.069 -25.150 1.00 75.81 139 LEU A C 1
ATOM 1091 O O . LEU A 1 139 ? 21.022 8.242 -25.511 1.00 75.81 139 LEU A O 1
ATOM 1095 N N . ARG A 1 140 ? 20.751 6.075 -26.000 1.00 70.31 140 ARG A N 1
ATOM 1096 C CA . ARG A 1 140 ? 20.471 6.307 -27.427 1.00 70.31 140 ARG A CA 1
ATOM 1097 C C . ARG A 1 140 ? 19.163 7.066 -27.637 1.00 70.31 140 ARG A C 1
ATOM 1099 O O . ARG A 1 140 ? 19.106 7.945 -28.494 1.00 70.31 140 ARG A O 1
ATOM 1106 N N . ARG A 1 141 ? 18.131 6.787 -26.834 1.00 78.31 141 ARG A N 1
ATOM 1107 C CA . ARG A 1 141 ? 16.871 7.545 -26.839 1.00 78.31 141 ARG A CA 1
ATOM 1108 C C . ARG A 1 141 ? 17.105 9.003 -26.441 1.00 78.31 141 ARG A C 1
ATOM 1110 O O . ARG A 1 141 ? 16.593 9.898 -27.110 1.00 78.31 141 ARG A O 1
ATOM 1117 N N . ALA A 1 142 ? 17.907 9.250 -25.406 1.00 73.62 142 ALA A N 1
ATOM 1118 C CA . ALA A 1 142 ? 18.311 10.595 -25.011 1.00 73.62 142 ALA A CA 1
ATOM 1119 C C . ALA A 1 142 ? 19.117 11.286 -26.123 1.00 73.62 142 ALA A C 1
ATOM 1121 O O . ALA A 1 142 ? 18.808 12.422 -26.478 1.00 73.62 142 ALA A O 1
ATOM 1122 N N . CYS A 1 143 ? 20.072 10.588 -26.746 1.00 70.44 143 CYS A N 1
ATOM 1123 C CA . CYS A 1 143 ? 20.826 11.102 -27.887 1.00 70.44 143 CYS A CA 1
ATOM 1124 C C . CYS A 1 143 ? 19.908 11.482 -29.054 1.00 70.44 143 CYS A C 1
ATOM 1126 O O . CYS A 1 143 ? 20.081 12.565 -29.590 1.00 70.44 143 CYS A O 1
ATOM 1128 N N . LEU A 1 144 ? 18.901 10.674 -29.409 1.00 73.38 144 LEU A N 1
ATOM 1129 C CA . LEU A 1 144 ? 17.922 11.012 -30.456 1.00 73.38 144 LEU A CA 1
ATOM 1130 C C . LEU A 1 144 ? 17.075 12.245 -30.116 1.00 73.38 144 LEU A C 1
ATOM 1132 O O . LEU A 1 144 ? 16.794 13.050 -30.998 1.00 73.38 144 LEU A O 1
ATOM 1136 N N . LEU A 1 145 ? 16.670 12.404 -28.854 1.00 72.69 145 LEU A N 1
ATOM 1137 C CA . LEU A 1 145 ? 15.890 13.566 -28.404 1.00 72.69 145 LEU A CA 1
ATOM 1138 C C . LEU A 1 145 ? 16.713 14.862 -28.400 1.00 72.69 145 LEU A C 1
ATOM 1140 O O . LEU A 1 145 ? 16.161 15.952 -28.565 1.00 72.69 145 LEU A O 1
ATOM 1144 N N . ILE A 1 146 ? 18.025 14.737 -28.200 1.00 68.62 146 ILE A N 1
ATOM 1145 C CA . ILE A 1 146 ? 18.982 15.847 -28.175 1.00 68.62 146 ILE A CA 1
ATOM 1146 C C . ILE A 1 146 ? 19.552 16.122 -29.579 1.00 68.62 146 ILE A C 1
ATOM 1148 O O . ILE A 1 146 ? 19.964 17.249 -29.866 1.00 68.62 146 ILE A O 1
ATOM 1152 N N . TYR A 1 147 ? 19.534 15.130 -3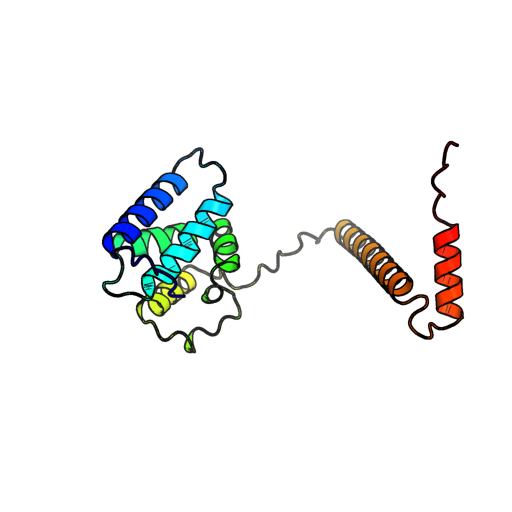0.473 1.00 62.97 147 TYR A N 1
ATOM 1153 C CA . TYR A 1 147 ? 20.032 15.226 -31.842 1.00 62.97 147 TYR A CA 1
ATOM 1154 C C . TYR A 1 147 ? 19.292 16.335 -32.605 1.00 62.97 147 TYR A C 1
ATOM 1156 O O . TYR A 1 147 ? 18.094 16.248 -32.867 1.00 62.97 147 TYR A O 1
ATOM 1164 N N . GLY A 1 148 ? 20.014 17.412 -32.928 1.00 62.41 148 GLY A N 1
ATOM 1165 C CA . GLY A 1 148 ? 19.479 18.610 -33.586 1.00 62.41 148 GLY A CA 1
ATOM 1166 C C . GLY A 1 148 ? 19.097 19.767 -32.652 1.00 62.41 148 GLY A C 1
ATOM 1167 O O . GLY A 1 148 ? 18.682 20.813 -33.148 1.00 62.41 148 GLY A O 1
ATOM 1168 N N . ARG A 1 149 ? 19.237 19.620 -31.325 1.00 61.25 149 ARG A N 1
ATOM 1169 C CA . ARG A 1 149 ? 18.979 20.689 -30.335 1.00 61.25 149 ARG A CA 1
ATOM 1170 C C . ARG A 1 149 ? 20.214 21.131 -29.540 1.00 61.25 149 ARG A C 1
ATOM 1172 O O . ARG A 1 149 ? 20.185 22.219 -28.975 1.00 61.25 149 ARG A O 1
ATOM 1179 N N . VAL A 1 150 ? 21.272 20.320 -29.486 1.00 61.00 150 VAL A N 1
ATOM 1180 C CA . VAL A 1 150 ? 22.530 20.602 -28.763 1.00 61.00 150 VAL A CA 1
ATOM 1181 C C . VAL A 1 150 ? 23.717 20.091 -29.590 1.00 61.00 150 VAL A C 1
ATOM 1183 O O . VAL A 1 150 ? 23.556 19.132 -30.347 1.00 61.00 150 VAL A O 1
ATOM 1186 N N . ASP A 1 151 ? 24.892 20.711 -29.440 1.00 65.06 151 ASP A N 1
ATOM 1187 C CA . ASP A 1 151 ? 26.160 20.208 -29.986 1.00 65.06 151 ASP A CA 1
ATOM 1188 C C . ASP A 1 151 ? 26.518 18.864 -29.333 1.00 65.06 151 ASP A C 1
ATOM 1190 O O . ASP A 1 151 ? 27.021 18.791 -28.211 1.00 65.06 151 ASP A O 1
ATOM 1194 N N . VAL A 1 152 ? 26.206 17.778 -30.036 1.00 66.75 152 VAL A N 1
ATOM 1195 C CA . VAL A 1 152 ? 26.633 16.417 -29.698 1.00 66.75 152 VAL A CA 1
ATOM 1196 C C . VAL A 1 152 ? 28.007 16.189 -30.327 1.00 66.75 152 VAL A C 1
ATOM 1198 O O . VAL A 1 152 ? 28.229 16.599 -31.467 1.00 66.75 152 VAL A O 1
ATOM 1201 N N . SER A 1 153 ? 28.932 15.532 -29.617 1.00 74.88 153 SER A N 1
ATOM 1202 C CA . SER A 1 153 ? 30.268 15.277 -30.167 1.00 74.88 153 SER A CA 1
ATOM 1203 C C . SER A 1 153 ? 30.192 14.418 -31.434 1.00 74.88 153 SER A C 1
ATOM 1205 O O . SER A 1 153 ? 29.348 13.529 -31.563 1.00 74.88 153 SER A O 1
ATOM 1207 N N . GLU A 1 154 ? 31.104 14.661 -32.373 1.00 72.81 154 GLU A N 1
ATOM 1208 C CA . GLU A 1 154 ? 31.123 13.986 -33.678 1.00 72.81 154 GLU A CA 1
ATOM 1209 C C . GLU A 1 154 ? 31.238 12.456 -33.538 1.00 72.81 154 GLU A C 1
ATOM 1211 O O . GLU A 1 154 ? 30.543 11.704 -34.217 1.00 72.81 154 GLU A O 1
ATOM 1216 N N . THR A 1 155 ? 31.982 11.997 -32.530 1.00 75.94 155 THR A N 1
ATOM 1217 C CA . THR A 1 155 ? 32.100 10.582 -32.149 1.00 75.94 155 THR A CA 1
ATOM 1218 C C . THR A 1 155 ? 30.773 9.951 -31.713 1.00 75.94 155 THR A C 1
ATOM 1220 O O . THR A 1 155 ? 30.432 8.855 -32.151 1.00 75.94 155 THR A O 1
ATOM 1223 N N . GLN A 1 156 ? 29.981 10.646 -30.892 1.00 69.69 156 GLN A N 1
ATOM 1224 C CA . GLN A 1 156 ? 28.675 10.163 -30.426 1.00 69.69 156 GLN A CA 1
ATOM 1225 C C . GLN A 1 156 ? 27.645 10.152 -31.560 1.00 69.69 156 GLN A C 1
ATOM 1227 O O . GLN A 1 156 ? 26.777 9.279 -31.619 1.00 69.69 156 GLN A O 1
ATOM 1232 N N . ARG A 1 157 ? 27.760 11.102 -32.494 1.00 71.44 157 ARG A N 1
ATOM 1233 C CA . ARG A 1 157 ? 26.934 11.157 -33.701 1.00 71.44 157 ARG A CA 1
ATOM 1234 C C . ARG A 1 157 ? 27.195 9.971 -34.628 1.00 71.44 157 ARG A C 1
ATOM 1236 O O . ARG A 1 157 ? 26.238 9.357 -35.096 1.00 71.44 157 ARG A O 1
ATOM 1243 N N . GLU A 1 158 ? 28.455 9.628 -34.875 1.00 77.94 158 GLU A N 1
ATOM 1244 C CA . GLU A 1 158 ? 28.815 8.473 -35.707 1.00 77.94 158 GLU A CA 1
ATOM 1245 C C . GLU A 1 158 ? 28.339 7.146 -35.106 1.00 77.94 158 GLU A C 1
ATOM 1247 O O . GLU A 1 158 ? 27.816 6.290 -35.824 1.00 77.94 158 GLU A O 1
ATOM 1252 N N . GLU A 1 159 ? 28.461 6.975 -33.788 1.00 76.38 159 GLU A N 1
ATOM 1253 C CA . GLU A 1 159 ? 27.964 5.782 -33.093 1.00 76.38 159 GLU A CA 1
ATOM 1254 C C . GLU A 1 159 ? 26.437 5.665 -33.137 1.00 76.38 159 GLU A C 1
ATOM 1256 O O . GLU A 1 159 ? 25.903 4.563 -33.313 1.00 76.38 159 GLU A O 1
ATOM 1261 N N . LEU A 1 160 ? 25.727 6.791 -33.023 1.00 72.81 160 LEU A N 1
ATOM 1262 C CA . LEU A 1 160 ? 24.271 6.831 -33.133 1.00 72.81 160 LEU A CA 1
ATOM 1263 C C . LEU A 1 160 ? 23.802 6.458 -34.545 1.00 72.81 160 LEU A C 1
ATOM 1265 O O . LEU A 1 160 ? 22.895 5.639 -34.687 1.00 72.81 160 LEU A O 1
ATOM 1269 N N . LEU A 1 161 ? 24.435 7.014 -35.582 1.00 75.81 161 LEU A N 1
ATOM 1270 C CA . LEU A 1 161 ? 24.112 6.707 -36.979 1.00 75.81 161 LEU A CA 1
ATOM 1271 C C . LEU A 1 161 ? 24.383 5.238 -37.310 1.00 75.81 161 LEU A C 1
ATOM 1273 O O . LEU A 1 161 ? 23.516 4.564 -37.863 1.00 75.81 161 LEU A O 1
ATOM 1277 N N . ARG A 1 162 ? 25.537 4.710 -36.885 1.00 78.81 162 ARG A N 1
ATOM 1278 C CA . ARG A 1 162 ? 25.891 3.295 -37.072 1.00 78.81 162 ARG A CA 1
ATOM 1279 C C . ARG A 1 162 ? 24.877 2.358 -36.417 1.00 78.81 162 ARG A C 1
ATOM 1281 O O . ARG A 1 162 ? 24.580 1.292 -36.947 1.00 78.81 162 ARG A O 1
ATOM 1288 N N . TRP A 1 163 ? 24.334 2.755 -35.270 1.00 73.06 163 TRP A N 1
ATOM 1289 C CA . TRP A 1 163 ? 23.288 1.992 -34.602 1.00 73.06 163 TRP A CA 1
ATOM 1290 C C . TRP A 1 163 ? 21.936 2.076 -35.304 1.00 73.06 163 TRP A C 1
ATOM 1292 O O . TRP A 1 163 ? 21.284 1.045 -35.457 1.00 73.06 163 TRP A O 1
ATOM 1302 N N . LEU A 1 164 ? 21.533 3.260 -35.772 1.00 73.38 164 LEU A N 1
ATOM 1303 C CA . LEU A 1 164 ? 20.306 3.417 -36.556 1.00 73.38 164 LEU A CA 1
ATOM 1304 C C . LEU A 1 164 ? 20.339 2.568 -37.833 1.00 73.38 164 LEU A C 1
ATOM 1306 O O . LEU A 1 164 ? 19.337 1.946 -38.173 1.00 73.38 164 LEU A O 1
ATOM 1310 N N . ASP A 1 165 ? 21.493 2.485 -38.498 1.00 77.06 165 ASP A N 1
ATOM 1311 C CA . ASP A 1 165 ? 21.668 1.647 -39.689 1.00 77.06 165 ASP A CA 1
ATOM 1312 C C . ASP A 1 165 ? 21.705 0.141 -39.384 1.00 77.06 165 ASP A C 1
ATOM 1314 O O . ASP A 1 165 ? 21.423 -0.669 -40.265 1.00 77.06 165 ASP A O 1
ATOM 1318 N N . SER A 1 166 ? 22.007 -0.252 -38.142 1.00 74.19 166 SER A N 1
ATOM 1319 C CA . SER A 1 166 ? 21.982 -1.660 -37.717 1.00 74.19 166 SER A CA 1
ATOM 1320 C C . SER A 1 166 ? 20.575 -2.197 -37.428 1.00 74.19 166 SER A C 1
ATOM 1322 O O . SER A 1 166 ? 20.407 -3.408 -37.281 1.00 74.19 166 SER A O 1
ATOM 1324 N N . TYR A 1 167 ? 19.562 -1.326 -37.354 1.00 63.31 167 TYR A N 1
ATOM 1325 C CA . TYR A 1 167 ? 18.177 -1.741 -37.143 1.00 63.31 167 TYR A CA 1
ATOM 1326 C C . TYR A 1 167 ? 17.483 -2.042 -38.482 1.00 63.31 167 TYR A C 1
ATOM 1328 O O . TYR A 1 167 ? 17.598 -1.252 -39.425 1.00 63.31 167 TYR A O 1
ATOM 1336 N N . PRO A 1 168 ? 16.732 -3.155 -38.596 1.00 62.03 168 PRO A N 1
ATOM 1337 C CA . PRO A 1 168 ? 15.990 -3.464 -39.809 1.00 62.03 168 PRO A CA 1
ATOM 1338 C C . PRO A 1 168 ? 14.979 -2.350 -40.086 1.00 62.03 168 PRO A C 1
ATOM 1340 O O . PRO A 1 168 ? 14.085 -2.081 -39.284 1.00 62.03 168 PRO A O 1
ATOM 1343 N N . ARG A 1 169 ? 15.138 -1.678 -41.230 1.00 63.78 169 ARG A N 1
ATOM 1344 C CA . ARG A 1 169 ? 14.168 -0.692 -41.708 1.00 63.78 169 ARG A CA 1
ATOM 1345 C C . ARG A 1 169 ? 12.873 -1.444 -41.988 1.00 63.78 169 ARG A C 1
ATOM 1347 O O . ARG A 1 169 ? 12.894 -2.396 -42.765 1.00 63.78 169 ARG A O 1
ATOM 1354 N N . GLU A 1 170 ? 11.770 -1.033 -41.362 1.00 57.91 170 GLU A N 1
ATOM 1355 C CA . GLU A 1 170 ? 10.444 -1.544 -41.708 1.00 57.91 170 GLU A CA 1
ATOM 1356 C C . GLU A 1 170 ? 10.291 -1.475 -43.230 1.00 57.91 170 GLU A C 1
ATOM 1358 O O . GLU A 1 170 ? 10.355 -0.394 -43.827 1.00 57.91 170 GLU A O 1
ATOM 1363 N N . HIS A 1 171 ? 10.149 -2.638 -43.871 1.00 51.22 171 HIS A N 1
ATOM 1364 C CA . HIS A 1 171 ? 9.751 -2.708 -45.264 1.00 51.22 171 HIS A CA 1
ATOM 1365 C C . HIS A 1 171 ? 8.378 -2.048 -45.367 1.00 51.22 171 HIS A C 1
ATOM 1367 O O . HIS A 1 171 ? 7.350 -2.657 -45.080 1.00 51.22 171 HIS A O 1
ATOM 1373 N N . ARG A 1 172 ? 8.363 -0.773 -45.762 1.00 45.72 172 ARG A N 1
ATOM 1374 C CA . ARG A 1 172 ? 7.157 -0.124 -46.257 1.00 45.72 172 ARG A CA 1
ATOM 1375 C C . ARG A 1 172 ? 6.784 -0.850 -47.543 1.00 45.72 172 ARG A C 1
ATOM 1377 O O . ARG A 1 172 ? 7.351 -0.568 -48.594 1.00 45.72 172 ARG A O 1
ATOM 1384 N N . HIS A 1 173 ? 5.878 -1.816 -47.436 1.00 42.81 173 HIS A N 1
ATOM 1385 C CA . HIS A 1 173 ? 5.104 -2.279 -48.575 1.00 42.81 173 HIS A CA 1
ATOM 1386 C C . HIS A 1 173 ? 4.299 -1.080 -49.088 1.00 42.81 173 HIS A C 1
ATOM 1388 O O . HIS A 1 173 ? 3.332 -0.657 -48.453 1.00 42.81 173 HIS A O 1
ATOM 1394 N N . GLY A 1 174 ? 4.778 -0.497 -50.183 1.00 38.88 174 GLY A N 1
ATOM 1395 C CA . GLY A 1 174 ? 4.034 0.377 -51.080 1.00 38.88 174 GLY A CA 1
ATOM 1396 C C . GLY A 1 174 ? 3.920 -0.312 -52.425 1.00 38.88 174 GLY A C 1
ATOM 1397 O O . GLY A 1 174 ? 4.923 -0.951 -52.819 1.00 38.88 174 GLY A O 1
#

Organism: NCBI:txid156630